Protein AF-A0A7W1A0H3-F1 (afdb_monomer_lite)

Structure (mmCIF, N/CA/C/O backbone):
data_AF-A0A7W1A0H3-F1
#
_entry.id   AF-A0A7W1A0H3-F1
#
loop_
_atom_site.group_PDB
_atom_site.id
_atom_site.type_symbol
_atom_site.label_atom_id
_atom_site.label_alt_id
_atom_site.label_comp_id
_atom_site.label_asym_id
_atom_site.label_entity_id
_atom_site.label_seq_id
_atom_site.pdbx_PDB_ins_code
_atom_site.Cartn_x
_atom_site.Cartn_y
_atom_site.Cartn_z
_atom_site.occupancy
_atom_site.B_iso_or_equiv
_atom_site.auth_seq_id
_atom_site.auth_comp_id
_atom_site.auth_asym_id
_atom_site.auth_atom_id
_atom_site.pdbx_PDB_model_num
ATOM 1 N N . MET A 1 1 ? -30.815 7.516 4.515 1.00 38.31 1 MET A N 1
ATOM 2 C CA . MET A 1 1 ? -30.053 6.349 4.022 1.00 38.31 1 MET A CA 1
ATOM 3 C C . MET A 1 1 ? -28.771 6.306 4.826 1.00 38.31 1 MET A C 1
ATOM 5 O O . MET A 1 1 ? -28.019 7.267 4.753 1.00 38.31 1 MET A O 1
ATOM 9 N N . SER A 1 2 ? -28.588 5.296 5.678 1.00 42.75 2 SER A N 1
ATOM 10 C CA . SER A 1 2 ? -27.334 5.129 6.419 1.00 42.75 2 SER A CA 1
ATOM 11 C C . SER A 1 2 ? -26.245 4.838 5.384 1.00 42.75 2 SER A C 1
ATOM 13 O O . SER A 1 2 ? -26.339 3.840 4.673 1.00 42.75 2 SER A O 1
ATOM 15 N N . GLN A 1 3 ? -25.315 5.775 5.183 1.00 52.22 3 GLN A N 1
ATOM 16 C CA . GLN A 1 3 ? -24.122 5.516 4.380 1.00 52.22 3 GLN A CA 1
ATOM 17 C C . GLN A 1 3 ? -23.294 4.535 5.203 1.00 52.22 3 GLN A C 1
ATOM 19 O O . GLN A 1 3 ? -22.756 4.912 6.238 1.00 52.22 3 GLN A O 1
ATOM 24 N N . PHE A 1 4 ? -23.302 3.264 4.809 1.00 58.50 4 PHE A N 1
ATOM 25 C CA . PHE A 1 4 ? -22.447 2.260 5.423 1.00 58.50 4 PHE A CA 1
ATOM 26 C C . PHE A 1 4 ? -21.013 2.631 5.044 1.00 58.50 4 PHE A C 1
ATOM 28 O O . PHE A 1 4 ? -20.671 2.640 3.861 1.00 58.50 4 PHE A O 1
ATOM 35 N N . GLU A 1 5 ? -20.215 3.056 6.018 1.00 65.06 5 GLU A N 1
ATOM 36 C CA . GLU A 1 5 ? -18.795 3.300 5.788 1.00 65.06 5 GLU A CA 1
ATOM 37 C C . GLU A 1 5 ? -18.126 1.946 5.515 1.00 65.06 5 GLU A C 1
ATOM 39 O O . GLU A 1 5 ? -18.409 0.978 6.230 1.00 65.06 5 GLU A O 1
ATOM 44 N N . PRO A 1 6 ? -17.308 1.833 4.453 1.00 70.50 6 PRO A N 1
ATOM 45 C CA . PRO A 1 6 ? -16.639 0.579 4.145 1.00 70.50 6 PRO A CA 1
ATOM 46 C C . PRO A 1 6 ? -15.729 0.177 5.315 1.00 70.50 6 PRO A C 1
ATOM 48 O O . PRO A 1 6 ? -15.126 1.051 5.950 1.00 70.50 6 PRO A O 1
ATOM 51 N N . PRO A 1 7 ? -15.610 -1.126 5.616 1.00 79.38 7 PRO A N 1
ATOM 52 C CA . PRO A 1 7 ? -14.709 -1.596 6.659 1.00 79.38 7 PRO A CA 1
ATOM 53 C C . PRO A 1 7 ? -13.257 -1.210 6.331 1.00 79.38 7 PRO A C 1
ATOM 55 O O . PRO A 1 7 ? -12.884 -1.059 5.163 1.00 79.38 7 PRO A O 1
ATOM 58 N N . VAL A 1 8 ? -12.419 -1.047 7.360 1.00 80.69 8 VAL A N 1
ATOM 59 C CA . VAL A 1 8 ? -11.021 -0.599 7.201 1.00 80.69 8 VAL A CA 1
ATOM 60 C C . VAL A 1 8 ? -10.241 -1.539 6.281 1.00 80.69 8 VAL A C 1
ATOM 62 O O . VAL A 1 8 ? -9.419 -1.083 5.493 1.00 80.69 8 VAL A O 1
ATOM 65 N N . GLU A 1 9 ? -10.540 -2.835 6.327 1.00 83.88 9 GLU A N 1
ATOM 66 C CA . GLU A 1 9 ? -9.979 -3.857 5.449 1.00 83.88 9 GLU A CA 1
ATOM 67 C C . GLU A 1 9 ? -10.278 -3.571 3.974 1.00 83.88 9 GLU A C 1
ATOM 69 O O . GLU A 1 9 ? -9.386 -3.663 3.136 1.00 83.88 9 GLU A O 1
ATOM 74 N N . GLU A 1 10 ? -11.504 -3.164 3.639 1.00 86.44 10 GLU A N 1
ATOM 75 C CA . GLU A 1 10 ? -11.855 -2.807 2.263 1.00 86.44 10 GLU A CA 1
ATOM 76 C C . GLU A 1 10 ? -11.116 -1.536 1.825 1.00 86.44 10 GLU A C 1
ATOM 78 O O . GLU A 1 10 ? -10.558 -1.497 0.729 1.00 86.44 10 GLU A O 1
ATOM 83 N N . LEU A 1 11 ? -11.037 -0.513 2.683 1.00 87.81 11 LEU A N 1
ATOM 84 C CA . LEU A 1 11 ? -10.272 0.708 2.394 1.00 87.81 11 LEU A CA 1
ATOM 85 C C . LEU A 1 11 ? -8.783 0.417 2.184 1.00 87.81 11 LEU A C 1
ATOM 87 O O . LEU A 1 11 ? -8.167 0.978 1.277 1.00 87.81 11 LEU A O 1
ATOM 91 N N . PHE A 1 12 ? -8.220 -0.481 2.990 1.00 90.62 12 PHE A N 1
ATOM 92 C CA . PHE A 1 12 ? -6.844 -0.948 2.875 1.00 90.62 12 PHE A CA 1
ATOM 93 C C . PHE A 1 12 ? -6.615 -1.630 1.524 1.00 90.62 12 PHE A C 1
ATOM 95 O O . PHE A 1 12 ? -5.721 -1.237 0.774 1.00 90.62 12 PHE A O 1
ATOM 102 N N . VAL A 1 13 ? -7.470 -2.593 1.165 1.00 91.88 13 VAL A N 1
ATOM 103 C CA . VAL A 1 13 ? -7.397 -3.302 -0.120 1.00 91.88 13 VAL A CA 1
ATOM 104 C C . VAL A 1 13 ? -7.543 -2.333 -1.292 1.00 91.88 13 VAL A C 1
ATOM 106 O O . VAL A 1 13 ? -6.742 -2.358 -2.225 1.00 91.88 13 VAL A O 1
ATOM 109 N N . ARG A 1 14 ? -8.522 -1.428 -1.247 1.00 92.38 14 ARG A N 1
ATOM 110 C CA . ARG A 1 14 ? -8.753 -0.452 -2.319 1.00 92.38 14 ARG A CA 1
ATOM 111 C C . ARG A 1 14 ? -7.581 0.512 -2.478 1.00 92.38 14 ARG A C 1
ATOM 113 O O . ARG A 1 14 ? -7.259 0.872 -3.608 1.00 92.38 14 ARG A O 1
ATOM 120 N N . ALA A 1 15 ? -6.923 0.902 -1.387 1.00 94.12 15 ALA A N 1
ATOM 121 C CA . ALA A 1 15 ? -5.716 1.720 -1.439 1.00 94.12 15 ALA A CA 1
ATOM 122 C C . ALA A 1 15 ? -4.516 0.954 -2.027 1.00 94.12 15 ALA A C 1
ATOM 124 O O . ALA A 1 15 ? -3.774 1.532 -2.818 1.00 94.12 15 ALA A O 1
ATOM 125 N N . LEU A 1 16 ? -4.360 -0.344 -1.734 1.00 94.94 16 LEU A N 1
ATOM 126 C CA . LEU A 1 16 ? -3.349 -1.187 -2.389 1.00 94.94 16 LEU A CA 1
ATOM 127 C C . LEU A 1 16 ? -3.591 -1.291 -3.900 1.00 94.94 16 LEU A C 1
ATOM 129 O O . LEU A 1 16 ? -2.675 -1.073 -4.688 1.00 94.94 16 LEU A O 1
ATOM 133 N N . LEU A 1 17 ? -4.838 -1.532 -4.313 1.00 93.69 17 LEU A N 1
ATOM 134 C CA . LEU A 1 17 ? -5.212 -1.547 -5.731 1.00 93.69 17 LEU A CA 1
ATOM 135 C C . LEU A 1 17 ? -5.025 -0.175 -6.394 1.00 93.69 17 LEU A C 1
ATOM 137 O O . LEU A 1 17 ? -4.712 -0.096 -7.577 1.00 93.69 17 LEU A O 1
ATOM 141 N N . ALA A 1 18 ? -5.194 0.920 -5.650 1.00 94.44 18 ALA A N 1
ATOM 142 C CA . ALA A 1 18 ? -4.925 2.260 -6.158 1.00 94.44 18 ALA A CA 1
ATOM 143 C C . ALA A 1 18 ? -3.444 2.518 -6.433 1.00 94.44 18 ALA A C 1
ATOM 145 O O . ALA A 1 18 ? -3.130 3.282 -7.344 1.00 94.44 18 ALA A O 1
ATOM 146 N N . ILE A 1 19 ? -2.560 1.904 -5.647 1.00 95.19 19 ILE A N 1
ATOM 147 C CA . ILE A 1 19 ? -1.116 1.952 -5.871 1.00 95.19 19 ILE A CA 1
ATOM 148 C C . ILE A 1 19 ? -0.772 1.104 -7.089 1.00 95.19 19 ILE A C 1
ATOM 150 O O . ILE A 1 19 ? -0.200 1.647 -8.020 1.00 95.19 19 ILE A O 1
ATOM 154 N N . ALA A 1 20 ? -1.216 -0.154 -7.131 1.00 93.69 20 ALA A N 1
ATOM 155 C CA . ALA A 1 20 ? -0.930 -1.066 -8.241 1.00 93.69 20 ALA A CA 1
ATOM 156 C C . ALA A 1 20 ? -1.479 -0.599 -9.600 1.00 93.69 20 ALA A C 1
ATOM 158 O O . ALA A 1 20 ? -1.044 -1.076 -10.625 1.00 93.69 20 ALA A O 1
ATOM 159 N N . ARG A 1 21 ? -2.456 0.318 -9.633 1.00 93.12 21 ARG A N 1
ATOM 160 C CA . ARG A 1 21 ? -2.985 0.907 -10.881 1.00 93.12 21 ARG A CA 1
ATOM 161 C C . ARG A 1 21 ? -2.394 2.274 -11.205 1.00 93.12 21 ARG A C 1
ATOM 163 O O . ARG A 1 21 ? -2.927 2.975 -12.071 1.00 93.12 21 ARG A O 1
ATOM 170 N N . ALA A 1 22 ? -1.407 2.747 -10.449 1.00 93.00 22 ALA A N 1
ATOM 171 C CA . ALA A 1 22 ? -0.966 4.135 -10.541 1.00 93.00 22 ALA A CA 1
ATOM 172 C C . ALA A 1 22 ? -0.360 4.471 -11.912 1.00 93.00 22 ALA A C 1
ATOM 174 O O . ALA A 1 2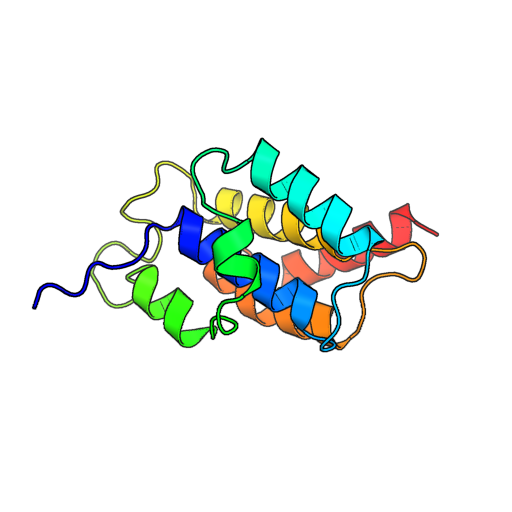2 ? -0.502 5.604 -12.379 1.00 93.00 22 ALA A O 1
ATOM 175 N N . ASP A 1 23 ? 0.252 3.493 -12.572 1.00 90.56 23 ASP A N 1
ATOM 176 C CA . ASP A 1 23 ? 0.791 3.580 -13.931 1.00 90.56 23 ASP A CA 1
ATOM 177 C C . ASP A 1 23 ? -0.216 3.174 -15.032 1.00 90.56 23 ASP A C 1
ATOM 179 O O . ASP A 1 23 ? 0.084 3.316 -16.216 1.00 90.56 23 ASP A O 1
ATOM 183 N N . ARG A 1 24 ? -1.459 2.848 -14.640 1.00 84.31 24 ARG A N 1
ATOM 184 C CA . ARG A 1 24 ? -2.633 2.492 -15.467 1.00 84.31 24 ARG A CA 1
ATOM 185 C C . ARG A 1 24 ? -2.668 1.066 -15.998 1.00 84.31 24 ARG A C 1
ATOM 187 O O . ARG A 1 24 ? -3.620 0.746 -16.714 1.00 84.31 24 ARG A O 1
ATOM 194 N N . GLU A 1 25 ? -1.726 0.219 -15.624 1.00 83.06 25 GLU A N 1
ATOM 195 C CA . GLU A 1 25 ? -1.743 -1.192 -15.990 1.00 83.06 25 GLU A CA 1
ATOM 196 C C . GLU A 1 25 ? -1.648 -2.042 -14.716 1.00 83.06 25 GLU A C 1
ATOM 198 O O . GLU A 1 25 ? -1.203 -1.580 -13.680 1.00 83.06 25 GLU A O 1
ATOM 203 N N . ILE A 1 26 ? -2.220 -3.243 -14.749 1.00 86.81 26 ILE A N 1
ATOM 204 C CA . ILE A 1 26 ? -1.877 -4.308 -13.804 1.00 86.81 26 ILE A CA 1
ATOM 205 C C . ILE A 1 26 ? -1.501 -5.457 -14.715 1.00 86.81 26 ILE A C 1
ATOM 207 O O . ILE A 1 26 ? -2.368 -5.982 -15.427 1.00 86.81 26 ILE A O 1
ATOM 211 N N . ASP A 1 27 ? -0.224 -5.812 -14.741 1.00 87.06 27 ASP A N 1
ATOM 212 C CA . ASP A 1 27 ? 0.217 -6.934 -15.555 1.00 87.06 27 ASP A CA 1
ATOM 213 C C . ASP A 1 27 ? -0.168 -8.286 -14.918 1.00 87.06 27 ASP A C 1
ATOM 215 O O . ASP A 1 27 ? -0.708 -8.372 -13.810 1.00 87.06 27 ASP A O 1
ATOM 219 N N . GLY A 1 28 ? 0.072 -9.386 -15.637 1.00 87.12 28 GLY A N 1
ATOM 220 C CA . GLY A 1 28 ? -0.256 -10.720 -15.128 1.00 87.12 28 GLY A CA 1
ATOM 221 C C . GLY A 1 28 ? 0.490 -11.080 -13.836 1.00 87.12 28 GLY A C 1
ATOM 222 O O . GLY A 1 28 ? -0.098 -11.681 -12.938 1.00 87.12 28 GLY A O 1
ATOM 223 N N . ALA A 1 29 ? 1.758 -10.682 -13.709 1.00 89.44 29 ALA A N 1
ATOM 224 C CA . ALA A 1 29 ? 2.588 -10.991 -12.548 1.00 89.44 29 ALA A CA 1
ATOM 225 C C . ALA A 1 29 ? 2.202 -10.141 -11.326 1.00 89.44 29 ALA A C 1
ATOM 227 O O . ALA A 1 29 ? 2.254 -10.606 -10.188 1.00 89.44 29 ALA A O 1
ATOM 228 N N . GLU A 1 30 ? 1.804 -8.890 -11.528 1.00 88.50 30 GLU A N 1
ATOM 229 C CA . GLU A 1 30 ? 1.172 -8.053 -10.510 1.00 88.50 30 GLU A CA 1
ATOM 230 C C . GLU A 1 30 ? -0.171 -8.621 -10.083 1.00 88.50 30 GLU A C 1
ATOM 232 O O . GLU A 1 30 ? -0.416 -8.732 -8.886 1.00 88.50 30 GLU A O 1
ATOM 237 N N . GLY A 1 31 ? -1.005 -9.064 -11.027 1.00 89.19 31 GLY A N 1
ATOM 238 C CA . GLY A 1 31 ? -2.274 -9.726 -10.730 1.00 89.19 31 GLY A CA 1
ATOM 239 C C . GLY A 1 31 ? -2.102 -10.943 -9.816 1.00 89.19 31 GLY A C 1
ATOM 240 O O . GLY A 1 31 ? -2.820 -11.079 -8.823 1.00 89.19 31 GLY A O 1
ATOM 241 N N . GLU A 1 32 ? -1.108 -11.791 -10.090 1.00 90.88 32 GLU A N 1
ATOM 242 C CA . GLU A 1 32 ? -0.765 -12.933 -9.232 1.00 90.88 32 GLU A CA 1
ATOM 243 C C . GLU A 1 32 ? -0.278 -12.497 -7.841 1.00 90.88 32 GLU A C 1
ATOM 245 O O . GLU A 1 32 ? -0.694 -13.070 -6.829 1.00 90.88 32 GLU A O 1
ATOM 250 N N . ARG A 1 33 ? 0.565 -11.457 -7.761 1.00 93.12 33 ARG A N 1
ATOM 251 C CA . ARG A 1 33 ? 1.047 -10.906 -6.482 1.00 93.12 33 ARG A CA 1
ATOM 252 C C . ARG A 1 33 ? -0.086 -10.291 -5.658 1.00 93.12 33 ARG A C 1
ATOM 254 O O . ARG A 1 33 ? -0.148 -10.525 -4.451 1.00 93.12 33 ARG A O 1
ATOM 261 N N . ILE A 1 34 ? -0.998 -9.562 -6.299 1.00 91.50 34 ILE A N 1
ATOM 262 C CA . ILE A 1 34 ? -2.216 -9.014 -5.690 1.00 91.50 34 ILE A CA 1
ATOM 263 C C . ILE A 1 34 ? -3.049 -10.153 -5.104 1.00 91.50 34 ILE A C 1
ATOM 265 O O . ILE A 1 34 ? -3.380 -10.116 -3.920 1.00 91.50 34 ILE A O 1
ATOM 269 N N . ASP A 1 35 ? -3.355 -11.187 -5.891 1.00 89.88 35 ASP A N 1
ATOM 270 C CA . ASP A 1 35 ? -4.160 -12.318 -5.420 1.00 89.88 35 ASP A CA 1
ATOM 271 C C . ASP A 1 35 ? -3.490 -13.023 -4.226 1.00 89.88 35 ASP A C 1
ATOM 273 O O . ASP A 1 35 ? -4.130 -13.246 -3.195 1.00 89.88 35 ASP A O 1
ATOM 277 N N . ALA A 1 36 ? -2.179 -13.274 -4.303 1.00 90.88 36 ALA A N 1
ATOM 278 C CA . ALA A 1 36 ? -1.416 -13.921 -3.238 1.00 90.88 36 ALA A CA 1
ATOM 279 C C . ALA A 1 36 ? -1.399 -13.111 -1.927 1.00 90.88 36 ALA A C 1
ATOM 281 O O . ALA A 1 36 ? -1.621 -13.668 -0.846 1.00 90.88 36 ALA A O 1
ATOM 282 N N . VAL A 1 37 ? -1.144 -11.801 -2.002 1.00 92.75 37 VAL A N 1
ATOM 283 C CA . VAL A 1 37 ? -1.092 -10.920 -0.824 1.00 92.75 37 VAL A CA 1
ATOM 284 C C . VAL A 1 37 ? -2.479 -10.768 -0.207 1.00 92.75 37 VAL A C 1
ATOM 286 O O . VAL A 1 37 ? -2.652 -10.985 0.998 1.00 92.75 37 VAL A O 1
ATOM 289 N N . LEU A 1 38 ? -3.477 -10.437 -1.027 1.00 89.19 38 LEU A N 1
ATOM 290 C CA . LEU A 1 38 ? -4.799 -10.079 -0.536 1.00 89.19 38 LEU A CA 1
ATOM 291 C C . LEU A 1 38 ? -5.585 -11.298 -0.051 1.00 89.19 38 LEU A C 1
ATOM 293 O O . LEU A 1 38 ? -6.220 -11.202 0.995 1.00 89.19 38 LEU A O 1
ATOM 297 N N . ARG A 1 39 ? -5.502 -12.468 -0.704 1.00 87.12 39 ARG A N 1
ATOM 298 C CA . ARG A 1 39 ? -6.172 -13.683 -0.193 1.00 87.12 39 ARG A CA 1
ATOM 299 C C . ARG A 1 39 ? -5.604 -14.147 1.137 1.00 87.12 39 ARG A C 1
ATOM 301 O O . ARG A 1 39 ? -6.351 -14.612 1.995 1.00 87.12 39 ARG A O 1
ATOM 308 N N . ARG A 1 40 ? -4.285 -14.026 1.317 1.00 88.00 40 ARG A N 1
ATOM 309 C CA . ARG A 1 40 ? -3.621 -14.394 2.572 1.00 88.00 40 ARG A CA 1
ATOM 310 C C . ARG A 1 40 ? -4.071 -13.498 3.721 1.00 88.00 40 ARG A C 1
ATOM 312 O O . ARG A 1 40 ? -4.223 -13.982 4.839 1.00 88.00 40 ARG A O 1
ATOM 319 N N . ARG A 1 41 ? -4.228 -12.198 3.466 1.00 83.50 41 ARG A N 1
ATOM 320 C CA . ARG A 1 41 ? -4.471 -11.204 4.517 1.00 83.50 41 ARG A CA 1
ATOM 321 C C . ARG A 1 41 ? -5.950 -10.897 4.745 1.00 83.50 41 ARG A C 1
ATOM 323 O O . ARG A 1 41 ? -6.342 -10.657 5.881 1.00 83.50 41 ARG A O 1
ATOM 330 N N . PHE A 1 42 ? -6.763 -10.960 3.698 1.00 85.19 42 PHE A N 1
ATOM 331 C CA . PHE A 1 42 ? -8.170 -10.568 3.704 1.00 85.19 42 PHE A CA 1
ATOM 332 C C . PHE A 1 42 ? -9.048 -11.623 3.008 1.00 85.19 42 PHE A C 1
ATOM 334 O O . PHE A 1 42 ? -9.688 -11.330 1.998 1.00 85.19 42 PHE A O 1
ATOM 341 N N . PRO A 1 43 ? -9.133 -12.857 3.541 1.00 78.06 43 PRO A N 1
ATOM 342 C CA . PRO A 1 43 ? -9.864 -13.952 2.894 1.00 78.06 43 PRO A CA 1
ATOM 343 C C . PRO A 1 43 ? -11.375 -13.699 2.744 1.00 78.06 43 PRO A C 1
ATOM 345 O O . PRO A 1 43 ? -12.028 -14.379 1.960 1.00 78.06 43 PRO A O 1
ATOM 348 N N . GLY A 1 44 ? -11.938 -12.745 3.495 1.00 76.44 44 GLY A N 1
ATOM 349 C CA . GLY A 1 44 ? -13.350 -12.358 3.417 1.00 76.44 44 GLY A CA 1
ATOM 350 C C . GLY A 1 44 ? -13.656 -11.208 2.453 1.00 76.44 44 GLY A C 1
ATOM 351 O O . GLY A 1 44 ? -14.826 -10.887 2.270 1.00 76.44 44 GLY A O 1
ATOM 352 N N . VAL A 1 45 ? -12.643 -10.571 1.853 1.00 79.31 45 VAL A N 1
ATOM 353 C CA . VAL A 1 45 ? -12.846 -9.462 0.910 1.00 79.31 45 VAL A CA 1
ATOM 354 C C . VAL A 1 45 ? -12.999 -10.015 -0.508 1.00 79.31 45 VAL A C 1
ATOM 356 O O . VAL A 1 45 ? -12.166 -10.791 -0.976 1.00 79.31 45 VAL A O 1
ATOM 359 N N . ALA A 1 46 ? -14.047 -9.590 -1.219 1.00 82.44 46 ALA A N 1
ATOM 360 C CA . ALA A 1 46 ? -14.307 -9.973 -2.607 1.00 82.44 46 ALA A CA 1
ATOM 361 C C . ALA A 1 46 ? -13.359 -9.240 -3.579 1.00 82.44 46 ALA A C 1
ATOM 363 O O . ALA A 1 46 ? -13.758 -8.348 -4.322 1.00 82.44 46 ALA A O 1
ATOM 364 N N . ILE A 1 47 ? -12.075 -9.618 -3.577 1.00 80.38 47 ILE A N 1
ATOM 365 C CA . ILE A 1 47 ? -11.005 -8.964 -4.359 1.00 80.38 47 ILE A CA 1
ATOM 366 C C . ILE A 1 47 ? -11.371 -8.856 -5.844 1.00 80.38 47 ILE A C 1
ATOM 368 O O . ILE A 1 47 ? -11.140 -7.819 -6.459 1.00 80.38 47 ILE A O 1
ATOM 372 N N . ALA A 1 48 ? -11.978 -9.905 -6.409 1.00 82.12 48 ALA A N 1
ATOM 373 C CA . ALA A 1 48 ? -12.394 -9.925 -7.807 1.00 82.12 48 ALA A CA 1
ATOM 374 C C . ALA A 1 48 ? -13.371 -8.789 -8.150 1.00 82.12 48 ALA A C 1
ATOM 376 O O . ALA A 1 48 ? -13.273 -8.227 -9.232 1.00 82.12 48 ALA A O 1
ATOM 377 N N . GLU A 1 49 ? -14.271 -8.413 -7.239 1.00 83.44 49 GLU A N 1
ATOM 378 C CA . GLU A 1 49 ? -15.214 -7.307 -7.452 1.00 83.44 49 GLU A CA 1
ATOM 379 C C . GLU A 1 49 ? -14.481 -5.960 -7.415 1.00 83.44 49 GLU A C 1
ATOM 381 O O . GLU A 1 49 ? -14.622 -5.139 -8.323 1.00 83.44 49 GLU A O 1
ATOM 386 N N . LEU A 1 50 ? -13.584 -5.784 -6.439 1.00 82.19 50 LEU A N 1
ATOM 387 C CA . LEU A 1 50 ? -12.767 -4.574 -6.291 1.00 82.19 50 LEU A CA 1
ATOM 388 C C . LEU A 1 50 ? -11.809 -4.350 -7.475 1.00 82.19 50 LEU A C 1
ATOM 390 O O . LEU A 1 50 ? -11.451 -3.208 -7.795 1.00 82.19 50 LEU A O 1
ATOM 394 N N . LEU A 1 51 ? -11.415 -5.420 -8.174 1.00 81.00 51 LEU A N 1
ATOM 395 C CA . LEU A 1 51 ? -10.603 -5.331 -9.388 1.00 81.00 51 LEU A CA 1
ATOM 396 C C . LEU A 1 51 ? -11.324 -4.637 -10.559 1.00 81.00 51 LEU A C 1
ATOM 398 O O . LEU A 1 51 ? -10.645 -4.083 -11.424 1.00 81.00 51 LEU A O 1
ATOM 402 N N . PHE A 1 52 ? -12.658 -4.588 -10.561 1.00 82.19 52 PHE A N 1
ATOM 403 C CA . PHE A 1 52 ? -13.447 -3.887 -11.583 1.00 82.19 52 PHE A CA 1
ATOM 404 C C . PHE A 1 52 ? -13.976 -2.527 -11.118 1.00 82.19 52 PHE A C 1
ATOM 406 O O . PHE A 1 52 ? -14.497 -1.749 -11.920 1.00 82.19 52 PHE A O 1
ATOM 413 N N . GLU A 1 53 ? -13.833 -2.210 -9.834 1.00 83.44 53 GLU A N 1
ATOM 414 C CA . GLU A 1 53 ? -14.262 -0.929 -9.294 1.00 83.44 53 GLU A CA 1
ATOM 415 C C . GLU A 1 53 ? -13.303 0.215 -9.619 1.00 83.44 53 GLU A C 1
ATOM 417 O O . GLU A 1 53 ? -12.090 0.045 -9.803 1.00 83.44 53 GLU A O 1
ATOM 422 N N . ARG A 1 54 ? -13.857 1.435 -9.597 1.00 85.56 54 ARG A N 1
ATOM 423 C CA . ARG A 1 54 ? -13.050 2.651 -9.682 1.00 85.56 54 ARG A CA 1
ATOM 424 C C . ARG A 1 54 ? -12.030 2.697 -8.547 1.00 85.56 54 ARG A C 1
ATOM 426 O O . ARG A 1 54 ? -12.333 2.399 -7.390 1.00 85.56 54 ARG A O 1
ATOM 433 N N . THR A 1 55 ? -10.842 3.175 -8.881 1.00 85.75 55 THR A N 1
ATOM 434 C CA . THR A 1 55 ? -9.784 3.419 -7.908 1.00 85.75 55 THR A CA 1
ATOM 435 C C . THR A 1 55 ? -10.244 4.404 -6.831 1.00 85.75 55 THR A C 1
ATOM 437 O O . THR A 1 55 ? -10.863 5.432 -7.133 1.00 85.75 55 THR A O 1
ATOM 440 N N . VAL A 1 56 ? -9.953 4.079 -5.570 1.00 90.38 56 VAL A N 1
ATOM 441 C CA . VAL A 1 56 ? -10.252 4.947 -4.426 1.00 90.38 56 VAL A CA 1
ATOM 442 C C . VAL A 1 56 ? -9.313 6.152 -4.416 1.00 90.38 56 VAL A C 1
ATOM 444 O O . VAL A 1 56 ? -8.133 6.038 -4.755 1.00 90.38 56 VAL A O 1
ATOM 447 N N . ARG A 1 57 ? -9.823 7.323 -4.034 1.00 89.56 57 ARG A N 1
ATOM 448 C CA . ARG A 1 57 ? -9.000 8.518 -3.816 1.00 89.56 57 ARG A CA 1
ATOM 449 C C . ARG A 1 57 ? -8.558 8.622 -2.358 1.00 89.56 57 ARG A C 1
ATOM 451 O O . ARG A 1 57 ? -9.215 8.103 -1.460 1.00 89.56 57 ARG A O 1
ATOM 458 N N . ALA A 1 58 ? -7.456 9.327 -2.116 1.00 87.81 58 ALA A N 1
ATOM 459 C CA . ALA A 1 58 ? -6.908 9.514 -0.772 1.00 87.81 58 ALA A CA 1
ATOM 460 C C . ALA A 1 58 ? -7.926 10.153 0.187 1.00 87.81 58 ALA A C 1
ATOM 462 O O . ALA A 1 58 ? -8.052 9.730 1.332 1.00 87.81 58 ALA A O 1
ATOM 463 N N . GLU A 1 59 ? -8.709 11.116 -0.297 1.00 87.25 59 GLU A N 1
ATOM 464 C CA . GLU A 1 59 ? -9.728 11.818 0.485 1.00 87.25 59 GLU A CA 1
ATOM 465 C C . GLU A 1 59 ? -10.862 10.879 0.921 1.00 87.25 59 GLU A C 1
ATOM 467 O O . GLU A 1 59 ? -11.421 11.027 2.006 1.00 87.25 59 GLU A O 1
ATOM 472 N N . GLU A 1 60 ? -11.184 9.881 0.096 1.00 87.12 60 GLU A N 1
ATOM 473 C CA . GLU A 1 60 ? -12.203 8.877 0.410 1.00 87.12 60 GLU A CA 1
ATOM 474 C C . GLU A 1 60 ? -11.716 7.908 1.487 1.00 87.12 60 GLU A C 1
ATOM 476 O O . GLU A 1 60 ? -12.496 7.526 2.357 1.00 87.12 60 GLU A O 1
ATOM 481 N N . VAL A 1 61 ? -10.423 7.566 1.464 1.00 86.50 61 VAL A N 1
ATOM 482 C CA . VAL A 1 61 ? -9.784 6.777 2.524 1.00 86.50 61 VAL A CA 1
ATOM 483 C C . VAL A 1 61 ? -9.787 7.561 3.835 1.00 86.50 61 VAL A C 1
ATOM 485 O O . VAL A 1 61 ? -10.240 7.037 4.843 1.00 86.50 61 VAL A O 1
ATOM 488 N N . VAL A 1 62 ? -9.374 8.833 3.827 1.00 83.94 62 VAL A N 1
ATOM 489 C CA . VAL A 1 62 ? -9.400 9.698 5.026 1.00 83.94 62 VAL A CA 1
ATOM 490 C C . VAL A 1 62 ? -10.798 9.773 5.632 1.00 83.94 62 VAL A C 1
ATOM 492 O O . VAL A 1 62 ? -10.955 9.623 6.846 1.00 83.94 62 VAL A O 1
ATOM 495 N N . LYS A 1 63 ? -11.811 9.982 4.784 1.00 80.38 63 LYS A N 1
ATOM 496 C CA . LYS A 1 63 ? -13.204 10.039 5.217 1.00 80.38 63 LYS A CA 1
ATOM 497 C C . LYS A 1 63 ? -13.647 8.711 5.831 1.00 80.38 63 LYS A C 1
ATOM 499 O O . LYS A 1 63 ? -14.180 8.715 6.931 1.00 80.38 63 LYS A O 1
ATOM 504 N N . GLY A 1 64 ? -13.400 7.594 5.144 1.00 77.69 64 GLY A N 1
ATOM 505 C CA . GLY A 1 64 ? -13.821 6.265 5.598 1.00 77.69 64 GLY A CA 1
ATOM 506 C C . GLY A 1 64 ? -13.081 5.765 6.841 1.00 77.69 64 GLY A C 1
ATOM 507 O O . GLY A 1 64 ? -13.634 4.993 7.613 1.00 77.69 64 GLY A O 1
ATOM 508 N N . LEU A 1 65 ? -11.855 6.235 7.076 1.00 75.62 65 LEU A N 1
ATOM 509 C CA . LEU A 1 65 ? -11.121 5.950 8.307 1.00 75.62 65 LEU A CA 1
ATOM 510 C C . LEU A 1 65 ? -11.672 6.741 9.514 1.00 75.62 65 LEU A C 1
ATOM 512 O O . LEU A 1 65 ? -11.398 6.386 10.655 1.00 75.62 65 LEU A O 1
ATOM 516 N N . GLY A 1 66 ? -12.485 7.783 9.304 1.00 64.19 66 GLY A N 1
ATOM 517 C CA . GLY A 1 66 ? -13.111 8.543 10.392 1.00 64.19 66 GLY A CA 1
ATOM 518 C C . GLY A 1 66 ? -12.220 9.635 10.995 1.00 64.19 66 GLY A C 1
ATOM 519 O O . GLY A 1 66 ? -12.430 10.037 12.141 1.00 64.19 66 GLY A O 1
ATOM 520 N N . ALA A 1 67 ? -11.244 10.150 10.235 1.00 55.50 67 ALA A N 1
ATOM 521 C CA . ALA A 1 67 ? -10.298 11.181 10.686 1.00 55.50 67 ALA A CA 1
ATOM 522 C C . ALA A 1 67 ? -10.954 12.500 11.168 1.00 55.50 67 ALA A C 1
ATOM 524 O O . ALA A 1 67 ? -10.297 13.286 11.846 1.00 55.50 67 ALA A O 1
ATOM 525 N N . GLU A 1 68 ? -12.234 12.737 10.858 1.00 51.94 68 GLU A N 1
ATOM 526 C CA . GLU A 1 68 ? -12.999 13.916 11.301 1.00 51.94 68 GLU A CA 1
ATOM 527 C C . GLU A 1 68 ? -13.719 13.735 12.654 1.00 51.94 68 GLU A C 1
ATOM 529 O O . GLU A 1 68 ? -14.301 14.687 13.169 1.00 51.94 68 GLU A O 1
ATOM 534 N N . THR A 1 69 ? -13.684 12.541 13.259 1.00 46.16 69 THR A N 1
ATOM 535 C CA . THR A 1 69 ? -14.392 12.250 14.521 1.00 46.16 69 THR A CA 1
ATOM 536 C C . THR A 1 69 ? -13.435 11.966 15.680 1.00 46.16 69 THR A C 1
ATOM 538 O O . THR A 1 69 ? -12.376 11.359 15.506 1.00 46.16 69 THR A O 1
ATOM 541 N N . GLU A 1 70 ? -13.799 12.417 16.888 1.00 43.78 70 GLU A N 1
ATOM 542 C CA . GLU A 1 70 ? -13.032 12.195 18.122 1.00 43.78 70 GLU A CA 1
ATOM 543 C C . GLU A 1 70 ? -12.736 10.690 18.311 1.00 43.78 70 GLU A C 1
ATOM 545 O O . GLU A 1 70 ? -13.639 9.878 18.540 1.00 43.78 70 GLU A O 1
ATOM 550 N N . GLY A 1 71 ? -11.463 10.305 18.163 1.00 49.22 71 GLY A N 1
ATOM 551 C CA . GLY A 1 71 ? -10.998 8.910 18.233 1.00 49.22 71 GLY A CA 1
ATOM 552 C C . GLY A 1 71 ? -9.980 8.511 17.156 1.00 49.22 71 GLY A C 1
ATOM 553 O O . GLY A 1 71 ? -9.229 7.562 17.367 1.00 49.22 71 GLY A O 1
ATOM 554 N N . GLY A 1 72 ? -9.894 9.264 16.055 1.00 54.50 72 GLY A N 1
ATOM 555 C CA . GLY A 1 72 ? -8.876 9.084 15.014 1.00 54.50 72 GLY A CA 1
ATOM 556 C C . GLY A 1 72 ? -9.128 7.911 14.045 1.00 54.50 72 GLY A C 1
ATOM 557 O O . GLY A 1 72 ? -10.046 7.118 14.255 1.00 54.50 72 GLY A O 1
ATOM 558 N N . PRO A 1 73 ? -8.297 7.782 12.988 1.00 58.16 73 PRO A N 1
ATOM 559 C CA . PRO A 1 73 ? -8.604 6.999 11.785 1.00 58.16 73 PRO A CA 1
ATOM 560 C C . PRO A 1 73 ? -8.710 5.463 11.946 1.00 58.16 73 PRO A C 1
ATOM 562 O O . PRO A 1 73 ? -8.883 4.736 10.973 1.00 58.16 73 PRO A O 1
ATOM 565 N N . TYR A 1 74 ? -8.566 4.935 13.163 1.00 63.38 74 TYR A N 1
ATOM 566 C CA . TYR A 1 74 ? -8.428 3.493 13.418 1.00 63.38 74 TYR A CA 1
ATOM 567 C C . TYR A 1 74 ? -9.303 3.004 14.562 1.00 63.38 74 TYR A C 1
ATOM 569 O O . TYR A 1 74 ? -9.049 1.939 15.122 1.00 63.38 74 TYR A O 1
ATOM 577 N N . ARG A 1 75 ? -10.331 3.776 14.927 1.00 59.84 75 ARG A N 1
ATOM 578 C CA . ARG A 1 75 ? -11.187 3.510 16.091 1.00 59.84 75 ARG A CA 1
ATOM 579 C C . ARG A 1 75 ? -11.805 2.105 16.095 1.00 59.84 75 ARG A C 1
ATOM 581 O O . ARG A 1 75 ? -12.076 1.570 17.165 1.00 59.84 75 ARG A O 1
ATOM 588 N N . ASN A 1 76 ? -11.989 1.511 14.917 1.00 60.72 76 ASN A N 1
ATOM 589 C CA . ASN A 1 76 ? -12.576 0.181 14.748 1.00 60.72 76 ASN A CA 1
ATOM 590 C C . ASN A 1 76 ? -11.538 -0.938 14.554 1.00 60.72 76 ASN A C 1
ATOM 592 O O . ASN A 1 76 ? -11.922 -2.080 14.322 1.00 60.72 76 ASN A O 1
ATOM 596 N N . THR A 1 77 ? -10.239 -0.639 14.649 1.00 66.38 77 THR A N 1
ATOM 597 C CA . THR A 1 77 ? -9.169 -1.635 14.507 1.00 66.38 77 THR A CA 1
ATOM 598 C C . THR A 1 77 ? -8.515 -1.904 15.860 1.00 66.38 77 THR A C 1
ATOM 600 O O . THR A 1 77 ? -8.291 -0.987 16.648 1.00 66.38 77 THR A O 1
ATOM 603 N N . THR A 1 78 ? -8.145 -3.157 16.123 1.00 73.25 78 THR A N 1
ATOM 604 C CA . THR A 1 78 ? -7.313 -3.521 17.283 1.00 73.25 78 THR A CA 1
ATOM 605 C C . THR A 1 78 ? -5.817 -3.304 17.030 1.00 73.25 78 THR A C 1
ATOM 607 O O . THR A 1 78 ? -5.005 -3.623 17.896 1.00 73.25 78 THR A O 1
ATOM 610 N N . ILE A 1 79 ? -5.439 -2.817 15.843 1.00 75.69 79 ILE A N 1
ATOM 611 C CA . ILE A 1 79 ? -4.052 -2.724 15.384 1.00 75.69 79 ILE A CA 1
ATOM 612 C C . ILE A 1 79 ? -3.544 -1.292 15.614 1.00 75.69 79 ILE A C 1
ATOM 614 O O . ILE A 1 79 ? -4.203 -0.331 15.211 1.00 75.69 79 ILE A O 1
ATOM 618 N N . PRO A 1 80 ? -2.367 -1.108 16.237 1.00 82.56 80 PRO A N 1
ATOM 619 C CA . PRO A 1 80 ? -1.751 0.204 16.359 1.00 82.56 80 PRO A CA 1
ATOM 620 C C . PRO A 1 80 ? -1.531 0.868 14.987 1.00 82.56 80 PRO A C 1
ATOM 622 O O . PRO A 1 80 ? -1.067 0.203 14.060 1.00 82.56 80 PRO A O 1
ATOM 625 N N . PRO A 1 81 ? -1.739 2.189 14.852 1.00 81.44 81 PRO A N 1
ATOM 626 C CA . PRO A 1 81 ? -1.582 2.896 13.577 1.00 81.44 81 PRO A CA 1
ATOM 627 C C . PRO A 1 81 ? -0.232 2.656 12.892 1.00 81.44 81 PRO A C 1
ATOM 629 O O . PRO A 1 81 ? -0.171 2.341 11.714 1.00 81.44 81 PRO A O 1
ATOM 632 N N . ALA A 1 82 ? 0.871 2.740 13.639 1.00 85.19 82 ALA A N 1
ATOM 633 C CA . ALA A 1 82 ? 2.205 2.524 13.079 1.00 85.19 82 ALA A CA 1
ATOM 634 C C . ALA A 1 82 ? 2.393 1.096 12.533 1.00 85.19 82 ALA A C 1
ATOM 636 O O . ALA A 1 82 ? 3.087 0.895 11.536 1.00 85.19 82 ALA A O 1
ATOM 637 N N . GLU A 1 83 ? 1.765 0.106 13.171 1.00 88.19 83 GLU A N 1
ATOM 638 C CA . GLU A 1 83 ? 1.803 -1.280 12.713 1.00 88.19 83 GLU A CA 1
ATOM 639 C C . GLU A 1 83 ? 0.965 -1.465 11.447 1.00 88.19 83 GLU A C 1
ATOM 641 O O . GLU A 1 83 ? 1.445 -2.089 10.500 1.00 88.19 8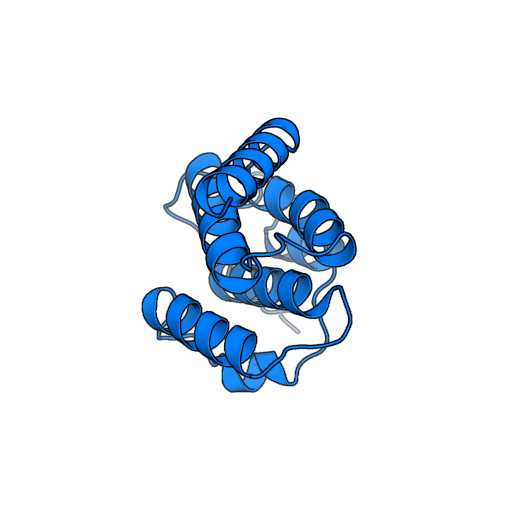3 GLU A O 1
ATOM 646 N N . LEU A 1 84 ? -0.223 -0.856 11.384 1.00 87.31 84 LEU A N 1
ATOM 647 C CA . LEU A 1 84 ? -1.070 -0.881 10.193 1.00 87.31 84 LEU A CA 1
ATOM 648 C C . LEU A 1 84 ? -0.381 -0.219 8.992 1.00 87.31 84 LEU A C 1
ATOM 650 O O . LEU A 1 84 ? -0.397 -0.764 7.890 1.00 87.31 84 LEU A O 1
ATOM 654 N N . GLY A 1 85 ? 0.277 0.918 9.204 1.00 91.06 85 GLY A N 1
ATOM 655 C CA . GLY A 1 85 ? 1.022 1.618 8.162 1.00 91.06 85 GLY A CA 1
ATOM 656 C C . GLY A 1 85 ? 2.210 0.808 7.650 1.00 91.06 85 GLY A C 1
ATOM 657 O O . GLY A 1 85 ? 2.425 0.729 6.441 1.00 91.06 85 GLY A O 1
ATOM 658 N N . ARG A 1 86 ? 2.943 0.139 8.549 1.00 92.88 86 ARG A N 1
ATOM 659 C CA . ARG A 1 86 ? 4.013 -0.790 8.159 1.00 92.88 86 ARG A CA 1
ATOM 660 C C . ARG A 1 86 ? 3.461 -1.954 7.338 1.00 92.88 86 ARG A C 1
ATOM 662 O O . ARG A 1 86 ? 3.987 -2.241 6.269 1.00 92.88 86 ARG A O 1
ATOM 669 N N . MET A 1 87 ? 2.3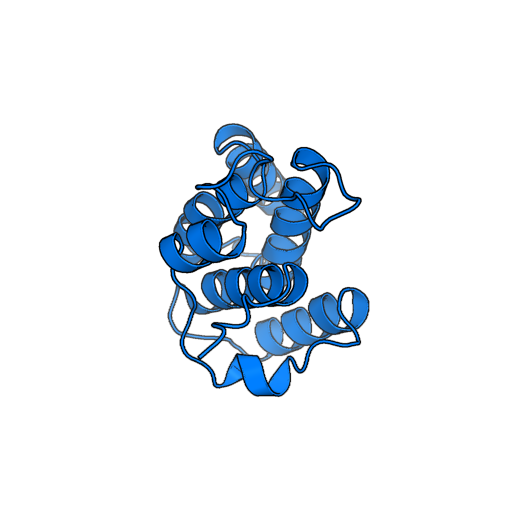93 -2.586 7.822 1.00 92.81 87 MET A N 1
ATOM 670 C CA . MET A 1 87 ? 1.696 -3.666 7.124 1.00 92.81 87 MET A CA 1
ATOM 671 C C . MET A 1 87 ? 1.272 -3.246 5.713 1.00 92.81 87 MET A C 1
ATOM 673 O O . MET A 1 87 ? 1.468 -4.008 4.772 1.00 92.81 87 MET A O 1
ATOM 677 N N . PHE A 1 88 ? 0.738 -2.031 5.572 1.00 94.50 88 PHE A N 1
ATOM 678 C CA . PHE A 1 88 ? 0.326 -1.461 4.293 1.00 94.50 88 PHE A CA 1
ATOM 679 C C . PHE A 1 88 ? 1.495 -1.297 3.326 1.00 94.50 88 PHE A C 1
ATOM 681 O O . PHE A 1 88 ? 1.402 -1.705 2.171 1.00 94.50 88 PHE A O 1
ATOM 688 N N . VAL A 1 89 ? 2.610 -0.731 3.790 1.00 96.44 89 VAL A N 1
ATOM 689 C CA . VAL A 1 89 ? 3.795 -0.534 2.946 1.00 96.44 89 VAL A CA 1
ATOM 690 C C . VAL A 1 89 ? 4.435 -1.862 2.552 1.00 96.44 89 VAL A C 1
ATOM 692 O O . VAL A 1 89 ? 4.813 -2.022 1.396 1.00 96.44 89 VAL A O 1
ATOM 695 N N . GLU A 1 90 ? 4.525 -2.825 3.470 1.00 95.62 90 GLU A N 1
ATOM 696 C CA . GLU A 1 90 ? 5.036 -4.168 3.171 1.00 95.62 90 GLU A CA 1
ATOM 697 C C . GLU A 1 90 ? 4.201 -4.865 2.090 1.00 95.62 90 GLU A C 1
ATOM 699 O O . GLU A 1 90 ? 4.762 -5.387 1.126 1.00 95.62 90 GLU A O 1
ATOM 704 N N . ASP A 1 91 ? 2.871 -4.834 2.214 1.00 96.00 91 ASP A N 1
ATOM 705 C CA . ASP A 1 91 ? 1.969 -5.440 1.232 1.00 96.00 91 ASP A CA 1
ATOM 706 C C . ASP A 1 91 ? 2.026 -4.713 -0.115 1.00 96.00 91 ASP A C 1
ATOM 708 O O . ASP A 1 91 ? 2.086 -5.361 -1.158 1.00 96.00 91 ASP A O 1
ATOM 712 N N . ALA A 1 92 ? 2.061 -3.377 -0.109 1.00 95.94 92 ALA A N 1
ATOM 713 C CA . ALA A 1 92 ? 2.182 -2.597 -1.333 1.00 95.94 92 ALA A CA 1
ATOM 714 C C . ALA A 1 92 ? 3.481 -2.934 -2.072 1.00 95.94 92 ALA A C 1
ATOM 716 O O . ALA A 1 92 ? 3.444 -3.248 -3.255 1.00 95.94 92 ALA A O 1
ATOM 717 N N . LEU A 1 93 ? 4.621 -2.953 -1.378 1.00 95.50 93 LEU A N 1
ATOM 718 C CA . LEU A 1 93 ? 5.909 -3.306 -1.981 1.00 95.50 93 LEU A CA 1
ATOM 719 C C . LEU A 1 93 ? 5.951 -4.766 -2.442 1.00 95.50 93 LEU A C 1
ATOM 721 O O . LEU A 1 93 ? 6.568 -5.062 -3.461 1.00 95.50 93 LEU A O 1
ATOM 725 N N . ALA A 1 94 ? 5.295 -5.685 -1.731 1.00 94.56 94 AL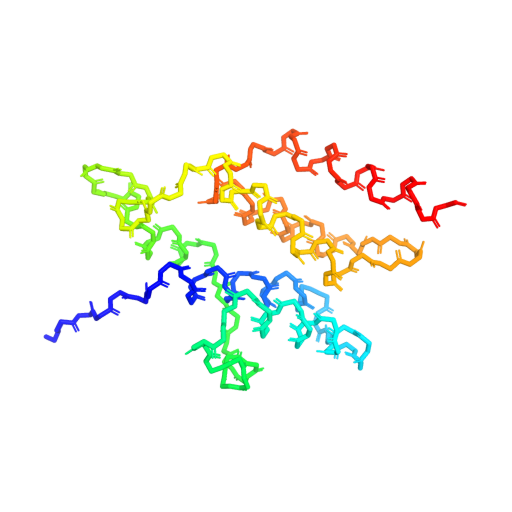A A N 1
ATOM 726 C CA . ALA A 1 94 ? 5.168 -7.067 -2.185 1.00 94.56 94 ALA A CA 1
ATOM 727 C C . ALA A 1 94 ? 4.380 -7.178 -3.502 1.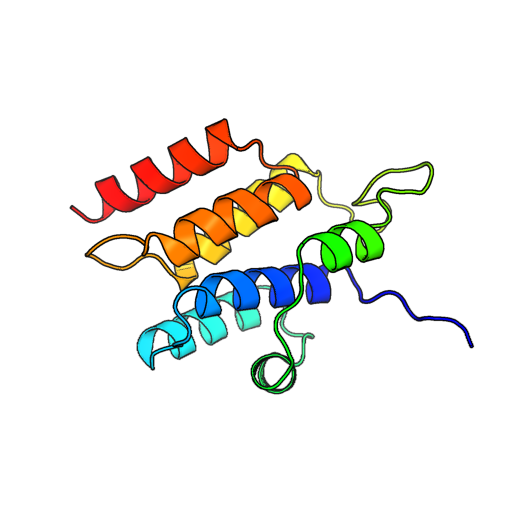00 94.56 94 ALA A C 1
ATOM 729 O O . ALA A 1 94 ? 4.664 -8.076 -4.294 1.00 94.56 94 ALA A O 1
ATOM 730 N N . ILE A 1 95 ? 3.434 -6.264 -3.736 1.00 94.12 95 ILE A N 1
ATOM 731 C CA . ILE A 1 95 ? 2.645 -6.180 -4.966 1.00 94.12 95 ILE A CA 1
ATOM 732 C C . ILE A 1 95 ? 3.449 -5.522 -6.092 1.00 94.12 95 ILE A C 1
ATOM 734 O O . ILE A 1 95 ? 3.664 -6.164 -7.114 1.00 94.12 95 ILE A O 1
ATOM 738 N N . VAL A 1 96 ? 3.925 -4.288 -5.898 1.00 93.88 96 VAL A N 1
ATOM 739 C CA . VAL A 1 96 ? 4.442 -3.456 -7.002 1.00 93.88 96 VAL A CA 1
ATOM 740 C C . VAL A 1 96 ? 5.950 -3.558 -7.225 1.00 93.88 96 VAL A C 1
ATOM 742 O O . VAL A 1 96 ? 6.436 -3.334 -8.326 1.00 93.88 96 VAL A O 1
ATOM 745 N N . ALA A 1 97 ? 6.744 -3.934 -6.216 1.00 92.38 97 ALA A N 1
ATOM 746 C CA . ALA A 1 97 ? 8.197 -3.928 -6.383 1.00 92.38 97 ALA A CA 1
ATOM 747 C C . ALA A 1 97 ? 8.665 -5.075 -7.290 1.00 92.38 97 ALA A C 1
ATOM 749 O O . ALA A 1 97 ? 8.500 -6.259 -6.971 1.00 92.38 97 ALA A O 1
ATOM 750 N N . THR A 1 98 ? 9.306 -4.714 -8.398 1.00 87.94 98 THR A N 1
ATOM 751 C CA . THR A 1 98 ? 9.952 -5.626 -9.349 1.00 87.94 98 THR A CA 1
ATOM 752 C C . THR A 1 98 ? 11.477 -5.578 -9.199 1.00 87.94 98 THR A C 1
ATOM 754 O O . THR A 1 98 ? 12.003 -4.904 -8.312 1.00 87.94 98 THR A O 1
ATOM 757 N N . HIS A 1 99 ? 12.207 -6.319 -10.040 1.00 80.81 99 HIS A N 1
ATOM 758 C CA . HIS A 1 99 ? 13.671 -6.237 -10.103 1.00 80.81 99 HIS A CA 1
ATOM 759 C C . HIS A 1 99 ? 14.178 -4.839 -10.499 1.00 80.81 99 HIS A C 1
ATOM 761 O O . HIS A 1 99 ? 15.175 -4.383 -9.949 1.00 80.81 99 HIS A O 1
ATOM 767 N N . ASP A 1 100 ? 13.442 -4.134 -11.362 1.00 82.06 100 ASP A N 1
ATOM 768 C CA . ASP A 1 100 ? 13.744 -2.763 -11.791 1.00 82.06 100 ASP A CA 1
ATOM 769 C C . ASP A 1 100 ? 13.310 -1.708 -10.755 1.00 82.06 100 ASP A C 1
ATOM 771 O O . ASP A 1 100 ? 13.527 -0.509 -10.937 1.00 82.06 100 ASP A O 1
ATOM 775 N N . GLY A 1 101 ? 12.705 -2.147 -9.647 1.00 87.69 101 GLY A N 1
ATOM 776 C CA . GLY A 1 101 ? 12.175 -1.297 -8.590 1.00 87.69 101 GLY A CA 1
ATOM 777 C C . GLY A 1 101 ? 10.667 -1.076 -8.702 1.00 87.69 101 GLY A C 1
ATOM 778 O O . GLY A 1 101 ? 9.919 -1.964 -9.113 1.00 87.69 101 GLY A O 1
ATOM 779 N N . VAL A 1 102 ? 10.231 0.097 -8.250 1.00 91.19 102 VAL A N 1
ATOM 780 C CA . VAL A 1 102 ? 8.835 0.558 -8.251 1.00 91.19 102 VAL A CA 1
ATOM 781 C C . VAL A 1 102 ? 8.741 1.728 -9.224 1.00 91.19 102 VAL A C 1
ATOM 783 O O . VAL A 1 102 ? 9.640 2.576 -9.239 1.00 91.19 102 VAL A O 1
ATOM 786 N N . SER A 1 103 ? 7.684 1.804 -10.032 1.00 93.38 103 SER A N 1
ATOM 787 C CA . SER A 1 103 ? 7.530 2.929 -10.955 1.00 93.38 103 SER A CA 1
ATOM 788 C C . SER A 1 103 ? 7.337 4.246 -10.191 1.00 93.38 103 SER A C 1
ATOM 790 O O . SER A 1 103 ? 6.829 4.289 -9.067 1.00 93.38 103 SER A O 1
ATOM 792 N N . SER A 1 104 ? 7.685 5.377 -10.813 1.00 94.62 104 SER A N 1
ATOM 793 C CA . SER A 1 104 ? 7.510 6.689 -10.171 1.00 94.62 104 SER A CA 1
ATOM 794 C C . SER A 1 104 ? 6.044 7.014 -9.848 1.00 94.62 104 SER A C 1
ATOM 796 O O . SER A 1 104 ? 5.772 7.770 -8.914 1.00 94.62 104 SER A O 1
ATOM 798 N N . ALA A 1 105 ? 5.090 6.463 -10.609 1.00 95.06 105 ALA A N 1
ATOM 799 C CA . ALA A 1 105 ? 3.663 6.668 -10.372 1.00 95.06 105 ALA A CA 1
ATOM 800 C C . ALA A 1 105 ? 3.189 5.916 -9.118 1.00 95.06 105 ALA A C 1
ATOM 802 O O . ALA A 1 105 ? 2.487 6.488 -8.278 1.00 95.06 105 ALA A O 1
ATOM 803 N N . GLU A 1 106 ? 3.617 4.666 -8.962 1.00 95.19 106 GLU A N 1
ATOM 804 C CA . GLU A 1 106 ? 3.323 3.834 -7.795 1.00 95.19 106 GLU A CA 1
ATOM 805 C C . GLU A 1 106 ? 4.021 4.356 -6.544 1.00 95.19 106 GLU A C 1
ATOM 807 O O . GLU A 1 106 ? 3.402 4.421 -5.484 1.00 95.19 106 GLU A O 1
ATOM 812 N N . GLU A 1 107 ? 5.269 4.820 -6.664 1.00 96.00 107 GLU A N 1
ATOM 813 C CA . GLU A 1 107 ? 5.981 5.477 -5.567 1.00 96.00 107 GLU A CA 1
ATOM 814 C C . GLU A 1 107 ? 5.192 6.696 -5.069 1.00 96.00 107 GLU A C 1
ATOM 816 O O . GLU A 1 107 ? 4.922 6.836 -3.872 1.00 96.00 107 GLU A O 1
ATOM 821 N N . ALA A 1 108 ? 4.756 7.564 -5.987 1.00 96.00 108 ALA A N 1
ATOM 822 C CA . ALA A 1 108 ? 3.954 8.732 -5.643 1.00 96.00 108 ALA A CA 1
ATOM 823 C C . ALA A 1 108 ? 2.612 8.345 -4.995 1.00 96.00 108 ALA A C 1
ATOM 825 O O . ALA A 1 108 ? 2.150 9.025 -4.073 1.00 96.00 108 ALA A O 1
ATOM 826 N N . ALA A 1 109 ? 1.983 7.254 -5.442 1.00 95.94 109 ALA A N 1
ATOM 827 C CA . ALA A 1 109 ? 0.770 6.729 -4.826 1.00 95.94 109 ALA A CA 1
ATOM 828 C C . ALA A 1 109 ? 1.035 6.171 -3.417 1.00 95.94 109 ALA A C 1
ATOM 830 O O . ALA A 1 109 ? 0.283 6.482 -2.492 1.00 95.94 109 ALA A O 1
ATOM 831 N N . LEU A 1 110 ? 2.122 5.426 -3.219 1.00 95.56 110 LEU A N 1
ATOM 832 C CA . LEU A 1 110 ? 2.509 4.865 -1.927 1.00 95.56 110 LEU A CA 1
ATOM 833 C C . LEU A 1 110 ? 2.783 5.970 -0.902 1.00 95.56 110 LEU A C 1
ATOM 835 O O . LEU A 1 110 ? 2.255 5.929 0.210 1.00 95.56 110 LEU A O 1
ATOM 839 N N . LEU A 1 111 ? 3.530 7.006 -1.296 1.00 96.25 111 LEU A N 1
ATOM 840 C CA . LEU A 1 111 ? 3.807 8.179 -0.459 1.00 96.25 111 LEU A CA 1
ATOM 841 C C . LEU A 1 111 ? 2.540 8.973 -0.109 1.00 96.25 111 LEU A C 1
ATOM 843 O O . LEU A 1 111 ? 2.519 9.663 0.910 1.00 96.25 111 LEU A O 1
ATOM 847 N N . ARG A 1 112 ? 1.489 8.874 -0.930 1.00 95.00 112 ARG A N 1
ATOM 848 C CA . ARG A 1 112 ? 0.186 9.500 -0.682 1.00 95.00 112 ARG A CA 1
ATOM 849 C C . ARG A 1 112 ? -0.687 8.682 0.273 1.00 95.00 112 ARG A C 1
ATOM 851 O O . ARG A 1 112 ? -1.338 9.276 1.126 1.00 95.00 112 ARG A O 1
ATOM 858 N N . PHE A 1 113 ? -0.722 7.355 0.137 1.00 94.12 113 PHE A N 1
ATOM 859 C CA . PHE A 1 113 ? -1.619 6.496 0.921 1.00 94.12 113 PHE A CA 1
ATOM 860 C C . PHE A 1 113 ? -1.025 6.023 2.251 1.00 94.12 113 PHE A C 1
ATOM 862 O O . PHE A 1 113 ? -1.729 6.032 3.254 1.00 94.12 113 PHE A O 1
ATOM 869 N N . ALA A 1 114 ? 0.254 5.649 2.307 1.00 93.12 114 ALA A N 1
ATOM 870 C CA . ALA A 1 114 ? 0.854 5.075 3.515 1.00 93.12 114 ALA A CA 1
ATOM 871 C C . ALA A 1 114 ? 0.764 5.970 4.777 1.00 93.12 114 ALA A C 1
ATOM 873 O O . ALA A 1 114 ? 0.498 5.438 5.860 1.00 93.12 114 ALA A O 1
ATOM 874 N N . PRO A 1 115 ? 0.878 7.314 4.685 1.00 91.62 115 PRO A N 1
ATOM 875 C CA . PRO A 1 115 ? 0.645 8.192 5.834 1.00 91.62 115 PRO A CA 1
ATOM 876 C C . PRO A 1 115 ? -0.782 8.141 6.376 1.00 91.62 115 PRO A C 1
ATOM 878 O O . PRO A 1 115 ? -0.978 8.314 7.578 1.00 91.62 115 PRO A O 1
ATOM 881 N N . LEU A 1 116 ? -1.766 7.855 5.518 1.00 90.12 116 LEU A N 1
ATOM 882 C CA . LEU A 1 116 ? -3.166 7.701 5.922 1.00 90.12 116 LEU A CA 1
ATOM 883 C C . LEU A 1 116 ? -3.383 6.459 6.783 1.00 90.12 116 LEU A C 1
ATOM 885 O O . LEU A 1 116 ? -4.363 6.419 7.514 1.00 90.12 116 LEU A O 1
ATOM 889 N N . PHE A 1 117 ? -2.466 5.491 6.695 1.00 88.38 117 PHE A N 1
ATOM 890 C CA . PHE A 1 117 ? -2.420 4.281 7.511 1.00 88.38 117 PHE A CA 1
ATOM 891 C C . PHE A 1 117 ? -1.405 4.372 8.656 1.00 88.38 117 PHE A C 1
ATOM 893 O O . PHE A 1 117 ? -1.191 3.390 9.348 1.00 88.38 117 PHE A O 1
ATOM 900 N N . GLY A 1 118 ? -0.809 5.544 8.905 1.00 89.50 118 GLY A N 1
ATOM 901 C CA . GLY A 1 118 ? -0.012 5.793 10.108 1.00 89.50 118 GLY A CA 1
ATOM 902 C C . GLY A 1 118 ? 1.492 5.625 9.922 1.00 89.50 118 GLY A C 1
ATOM 903 O O . GLY A 1 118 ? 2.222 5.671 10.912 1.00 89.50 118 GLY A O 1
ATOM 904 N N . MET A 1 119 ? 1.975 5.479 8.682 1.00 92.62 119 MET A N 1
ATOM 905 C CA . MET A 1 119 ? 3.409 5.435 8.388 1.00 92.62 119 MET A CA 1
ATOM 906 C C . MET A 1 119 ? 3.918 6.787 7.866 1.00 92.62 119 MET A C 1
ATOM 908 O O . MET A 1 119 ? 3.538 7.211 6.773 1.00 92.62 119 MET A O 1
ATOM 912 N N . PRO A 1 120 ? 4.802 7.485 8.601 1.00 92.56 120 PRO A N 1
ATOM 913 C CA . PRO A 1 120 ? 5.348 8.762 8.159 1.00 92.56 120 PRO A CA 1
ATOM 914 C C . PRO A 1 120 ? 6.084 8.661 6.817 1.00 92.56 120 PRO A C 1
ATOM 916 O O . PRO A 1 120 ? 6.849 7.728 6.589 1.00 92.56 120 PRO A O 1
ATOM 919 N N . VAL A 1 121 ? 5.957 9.691 5.972 1.00 94.25 121 VAL A N 1
ATOM 920 C CA . VAL A 1 121 ? 6.583 9.762 4.631 1.00 94.25 121 VAL A CA 1
ATOM 921 C C . VAL A 1 121 ? 8.078 9.421 4.647 1.00 94.25 121 VAL A C 1
ATOM 923 O O . VAL A 1 121 ? 8.578 8.753 3.744 1.00 94.25 121 VAL A O 1
ATOM 926 N N . HIS A 1 122 ? 8.809 9.868 5.670 1.00 96.06 122 HIS A N 1
ATOM 927 C CA . HIS A 1 122 ? 10.244 9.607 5.781 1.00 96.06 122 HIS A CA 1
ATOM 928 C C . HIS A 1 122 ? 10.567 8.113 5.958 1.00 96.06 122 HIS A C 1
ATOM 930 O O . HIS A 1 122 ? 11.574 7.649 5.429 1.00 96.06 122 HIS A O 1
ATOM 936 N N . ASP A 1 123 ? 9.712 7.356 6.647 1.00 96.06 123 ASP A N 1
ATOM 937 C CA . ASP A 1 123 ? 9.879 5.914 6.823 1.00 96.06 123 ASP A CA 1
ATOM 938 C C . ASP A 1 123 ? 9.424 5.142 5.585 1.00 96.06 123 ASP A C 1
ATOM 940 O O . ASP A 1 123 ? 10.076 4.169 5.210 1.00 96.06 123 ASP A O 1
ATOM 944 N N . VAL A 1 124 ? 8.388 5.616 4.882 1.00 95.19 124 VAL A N 1
ATOM 945 C CA . VAL A 1 124 ? 7.985 5.057 3.577 1.00 95.19 124 VAL A CA 1
ATOM 946 C C . VAL A 1 124 ? 9.152 5.122 2.587 1.00 95.19 124 VAL A C 1
ATOM 948 O O . VAL A 1 124 ? 9.475 4.131 1.936 1.00 95.19 124 VAL A O 1
ATOM 951 N N . ARG A 1 125 ? 9.857 6.261 2.526 1.00 95.19 125 ARG A N 1
ATOM 952 C CA . ARG A 1 125 ? 11.052 6.426 1.677 1.00 95.19 125 ARG A CA 1
ATOM 953 C C . ARG A 1 125 ? 12.189 5.475 2.052 1.00 95.19 125 ARG A C 1
ATOM 955 O O . ARG A 1 125 ? 12.847 4.944 1.162 1.00 95.19 125 ARG A O 1
ATOM 962 N N . LYS A 1 126 ? 12.424 5.238 3.349 1.00 95.25 126 LYS A N 1
ATOM 963 C CA . LYS A 1 126 ? 13.420 4.247 3.797 1.00 95.25 126 LYS A CA 1
ATOM 964 C C . LYS A 1 126 ? 13.038 2.836 3.348 1.00 95.25 126 LYS A C 1
ATOM 966 O O . LYS A 1 126 ? 13.906 2.102 2.889 1.00 95.25 126 LYS A O 1
ATOM 971 N N . ALA A 1 127 ? 11.759 2.473 3.467 1.00 94.31 127 ALA A N 1
ATOM 972 C CA . ALA A 1 127 ? 11.260 1.166 3.049 1.00 94.31 127 ALA A CA 1
ATOM 973 C C . ALA A 1 127 ? 11.416 0.952 1.535 1.00 94.31 127 ALA A C 1
ATOM 975 O O . ALA A 1 127 ? 11.906 -0.094 1.120 1.00 94.31 127 ALA A O 1
ATOM 976 N N . LEU A 1 128 ? 11.091 1.964 0.724 1.00 92.81 128 LEU A N 1
ATOM 977 C CA . LEU A 1 128 ? 11.327 1.958 -0.723 1.00 92.81 128 LEU A CA 1
ATOM 978 C C . LEU A 1 128 ? 12.807 1.739 -1.057 1.00 92.81 128 LEU A C 1
ATOM 980 O O . LEU A 1 128 ? 13.140 0.816 -1.793 1.00 92.81 128 LEU A O 1
ATOM 984 N N . ALA A 1 129 ? 13.704 2.530 -0.461 1.00 91.69 129 ALA A N 1
ATOM 985 C CA . ALA A 1 129 ? 15.141 2.401 -0.700 1.00 91.69 129 ALA A CA 1
ATOM 986 C C . ALA A 1 129 ? 15.677 1.007 -0.322 1.00 91.69 129 ALA A C 1
ATOM 988 O O . ALA A 1 129 ? 16.482 0.432 -1.055 1.00 91.69 129 ALA A O 1
ATOM 989 N N . ALA A 1 130 ? 15.208 0.447 0.797 1.00 90.94 130 ALA A N 1
ATOM 990 C CA . ALA A 1 130 ? 15.570 -0.901 1.225 1.00 90.94 130 ALA A CA 1
ATOM 991 C C . ALA A 1 130 ? 15.052 -1.980 0.258 1.00 90.94 130 ALA A C 1
ATOM 993 O O . ALA A 1 130 ? 15.779 -2.926 -0.044 1.00 90.94 130 ALA A O 1
ATOM 994 N N . ALA A 1 131 ? 13.825 -1.833 -0.252 1.00 88.19 131 ALA A N 1
ATOM 995 C CA . ALA A 1 131 ? 13.235 -2.769 -1.206 1.00 88.19 131 ALA A CA 1
ATOM 996 C C . ALA A 1 131 ? 13.972 -2.774 -2.554 1.00 88.19 131 ALA A C 1
ATOM 998 O O . ALA A 1 131 ? 14.180 -3.846 -3.117 1.00 88.19 131 ALA A O 1
ATOM 999 N N . THR A 1 132 ? 14.411 -1.608 -3.037 1.00 84.94 132 THR A N 1
ATOM 1000 C CA . THR A 1 132 ? 15.249 -1.495 -4.240 1.00 84.94 132 THR A CA 1
ATOM 1001 C C . THR A 1 132 ? 16.618 -2.141 -4.025 1.00 84.94 132 THR A C 1
ATOM 1003 O O . THR A 1 132 ? 17.068 -2.936 -4.846 1.00 84.94 132 THR A O 1
ATOM 1006 N N . ALA A 1 133 ? 17.268 -1.853 -2.892 1.00 85.12 133 ALA A N 1
ATOM 1007 C CA . ALA A 1 133 ? 18.588 -2.395 -2.571 1.00 85.12 133 ALA A CA 1
ATOM 1008 C C . ALA A 1 133 ? 18.598 -3.924 -2.407 1.00 85.12 133 ALA A C 1
ATOM 1010 O O . ALA A 1 133 ? 19.561 -4.568 -2.800 1.00 85.12 133 ALA A O 1
ATOM 1011 N N . ALA A 1 134 ? 17.539 -4.521 -1.851 1.00 80.94 134 ALA A N 1
ATOM 1012 C CA . ALA A 1 134 ? 17.439 -5.973 -1.673 1.00 80.94 134 ALA A CA 1
ATOM 1013 C C . ALA A 1 134 ? 17.264 -6.756 -2.991 1.00 80.94 134 ALA A C 1
ATOM 1015 O O . ALA A 1 134 ? 17.304 -7.986 -2.979 1.00 80.94 134 ALA A O 1
ATOM 1016 N N . ARG A 1 135 ? 17.015 -6.055 -4.104 1.00 72.00 135 ARG A N 1
ATOM 1017 C CA . ARG A 1 1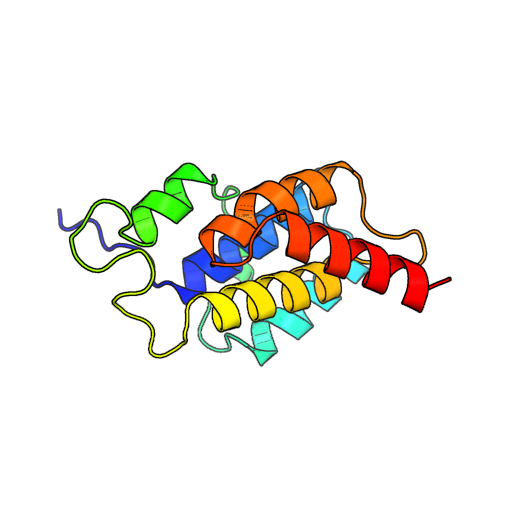35 ? 16.741 -6.630 -5.430 1.00 72.00 135 ARG A CA 1
ATOM 1018 C C . ARG A 1 135 ? 17.822 -6.313 -6.470 1.00 72.00 135 ARG A C 1
ATOM 1020 O O . ARG A 1 135 ? 17.720 -6.815 -7.585 1.00 72.00 135 ARG A O 1
ATOM 1027 N N . SER A 1 136 ? 18.814 -5.497 -6.099 1.00 63.31 136 SER A N 1
ATOM 1028 C CA . SER A 1 136 ? 20.025 -5.202 -6.882 1.00 63.31 136 SER A CA 1
ATOM 1029 C C . SER A 1 136 ? 21.114 -6.230 -6.595 1.00 63.31 136 SER A C 1
ATOM 1031 O O . SER A 1 136 ? 21.888 -6.537 -7.526 1.00 63.31 136 SER A O 1
#

Radius of gyration: 14.47 Å; chains: 1; bounding box: 50×28×34 Å

pLDDT: mean 84.22, std 13.01, range [38.31, 96.44]

Sequence (136 aa):
MSQFEPPVEELFVRALLAIARADREIDGAEGERIDAVLRRRFPGVAIAELLFERTVRAEEVVKGLGAETEGGPYRNTTIPPAELGRMFVEDALAIVATHDGVSSAEEAALLRFAPLFGMPVHDVRKALAAATAARS

Secondary structure (DSSP, 8-state):
----PPPHHHHHHHHHHHHHTTTS---HHHHHHHHHHHHHH-TTS-HHHHTTSPPPPHHHHHHHHTTTSTT-TTTT-SS-HHHHHHHHHHHHHHHH-BTTB--HHHHHHHHHHGGGGT--HHHHHHHHHHHHHTT-

Foldseek 3Di:
DPPPQDPLLVLLLLLLVLLCCLVPDQDPQLVVLSCVLCCVPPVPDPSVVSNPDDRDDLVSLLVSLPCVDPCHSQNPPPDDLQRQLVSSLVSSCSRAQDLQAHDPRSLVSNLSRSVSSPHHSVVSVVSSVVSNVVSD